Protein AF-A0A9D1N404-F1 (afdb_monomer)

Solvent-accessible surface area (backbone atoms only — not comparable to full-atom values): 4646 Å² total; per-residue (Å²): 111,72,68,62,54,51,55,52,51,53,51,50,52,52,51,51,54,49,52,52,49,51,51,51,51,50,53,51,51,53,38,50,53,48,38,52,54,29,50,53,50,38,52,52,44,64,75,76,44,100,64,62,66,38,62,46,32,52,71,41,39,51,80,82,30,22,67,59,28,47,53,50,20,53,34,54,75,70,66,55,74,83,85,126

Foldseek 3Di:
DVVVVVVVVVVVVVVVVVVVVVVVVVVVVVLVVLLVQLVVQLVVCVVPPPDQSLVSLCVSQDDNCNVVSPVVSVCVVVVNDPDD

Structure (mmCIF, N/CA/C/O backbone):
data_AF-A0A9D1N404-F1
#
_entry.id   AF-A0A9D1N404-F1
#
loop_
_atom_site.group_PDB
_atom_site.id
_atom_site.type_symbol
_atom_site.label_atom_id
_atom_site.label_alt_id
_atom_site.label_comp_id
_atom_site.label_asym_id
_atom_site.label_entity_id
_atom_site.label_seq_id
_atom_site.pdbx_PDB_ins_code
_atom_site.Cartn_x
_atom_site.Cartn_y
_atom_site.Cartn_z
_atom_site.occupancy
_atom_site.B_iso_or_equiv
_atom_site.auth_seq_id
_atom_site.auth_comp_id
_atom_site.auth_asym_id
_atom_site.auth_atom_id
_atom_site.pdbx_PDB_model_num
ATOM 1 N N . MET A 1 1 ? 23.820 -3.434 -44.291 1.00 62.78 1 MET A N 1
ATOM 2 C CA . MET A 1 1 ? 22.428 -3.245 -43.819 1.00 62.78 1 MET A CA 1
ATOM 3 C C . MET A 1 1 ? 22.136 -3.976 -42.507 1.00 62.78 1 MET A C 1
ATOM 5 O O . MET A 1 1 ? 21.676 -3.325 -41.582 1.00 62.78 1 MET A O 1
ATOM 9 N N . LEU A 1 2 ? 22.489 -5.261 -42.360 1.00 72.62 2 LEU A N 1
ATOM 10 C CA . LEU A 1 2 ? 22.245 -6.051 -41.134 1.00 72.62 2 LEU A CA 1
ATOM 11 C C . LEU A 1 2 ? 22.786 -5.413 -39.831 1.00 72.62 2 LEU A C 1
ATOM 13 O O . LEU A 1 2 ? 22.098 -5.384 -38.816 1.00 72.62 2 LEU A O 1
ATOM 17 N N . ARG A 1 3 ? 23.999 -4.840 -39.872 1.00 70.25 3 ARG A N 1
ATOM 18 C CA . ARG A 1 3 ? 24.613 -4.146 -38.722 1.00 70.25 3 ARG A CA 1
ATOM 19 C C . ARG A 1 3 ? 23.824 -2.919 -38.255 1.00 70.25 3 ARG A C 1
ATOM 21 O O . ARG A 1 3 ? 23.678 -2.726 -37.057 1.00 70.25 3 ARG A O 1
ATOM 28 N N . ALA A 1 4 ? 23.305 -2.115 -39.183 1.00 74.12 4 ALA A N 1
ATOM 29 C CA . ALA A 1 4 ? 22.526 -0.925 -38.839 1.00 74.12 4 ALA A CA 1
ATOM 30 C C . ALA A 1 4 ? 21.205 -1.309 -38.154 1.00 74.12 4 ALA A C 1
ATOM 32 O O . ALA A 1 4 ? 20.833 -0.696 -37.161 1.00 74.12 4 ALA A O 1
ATOM 33 N N . PHE A 1 5 ? 20.568 -2.384 -38.629 1.00 79.12 5 PHE A N 1
ATOM 34 C CA . PHE A 1 5 ? 19.318 -2.905 -38.078 1.00 79.12 5 PHE A CA 1
ATOM 35 C C . PHE A 1 5 ? 19.476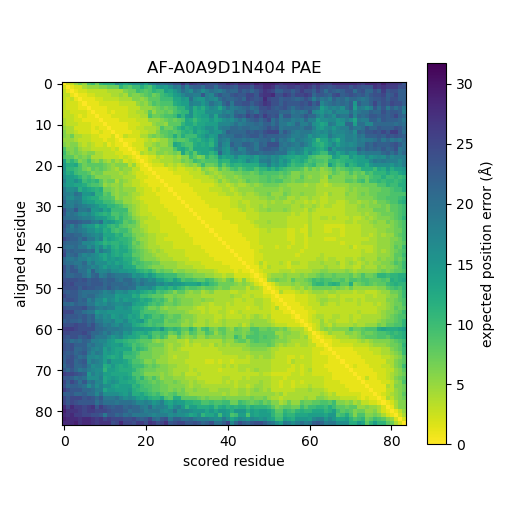 -3.423 -36.636 1.00 79.12 5 PHE A C 1
ATOM 37 O O . PHE A 1 5 ? 18.643 -3.146 -35.772 1.00 79.12 5 PHE A O 1
ATOM 44 N N . LEU A 1 6 ? 20.582 -4.121 -36.353 1.00 79.81 6 LEU A N 1
ATOM 45 C CA . LEU A 1 6 ? 20.926 -4.602 -35.009 1.00 79.81 6 LEU A CA 1
ATOM 46 C C . LEU A 1 6 ? 21.150 -3.457 -34.015 1.00 79.81 6 LEU A C 1
ATOM 48 O O . LEU A 1 6 ? 20.633 -3.505 -32.902 1.00 79.81 6 LEU A O 1
ATOM 52 N N . VAL A 1 7 ? 21.870 -2.409 -34.421 1.00 77.56 7 VAL A N 1
ATOM 53 C CA . VAL A 1 7 ? 22.117 -1.239 -33.562 1.00 77.56 7 VAL A CA 1
ATOM 54 C C . VAL A 1 7 ? 20.808 -0.523 -33.227 1.00 77.56 7 VAL A C 1
ATOM 56 O O . VAL A 1 7 ? 20.567 -0.203 -32.064 1.00 77.56 7 VAL A O 1
ATOM 59 N N . THR A 1 8 ? 19.919 -0.339 -34.207 1.00 77.81 8 THR A N 1
ATOM 60 C CA . THR A 1 8 ? 18.596 0.252 -33.959 1.00 77.81 8 THR A CA 1
ATOM 61 C C . THR A 1 8 ? 17.718 -0.610 -33.057 1.00 77.81 8 THR A C 1
ATOM 63 O O . THR A 1 8 ? 17.027 -0.060 -32.205 1.00 77.81 8 THR A O 1
ATOM 66 N N . ALA A 1 9 ? 17.762 -1.940 -33.186 1.00 77.06 9 ALA A N 1
ATOM 67 C CA . ALA A 1 9 ? 16.982 -2.844 -32.340 1.00 77.06 9 ALA A CA 1
ATOM 68 C C . ALA A 1 9 ? 17.445 -2.803 -30.874 1.00 77.06 9 ALA A C 1
ATOM 70 O O . ALA A 1 9 ? 16.618 -2.684 -29.973 1.00 77.06 9 ALA A O 1
ATOM 71 N N . VAL A 1 10 ? 18.761 -2.820 -30.630 1.00 81.12 10 VAL A N 1
ATOM 72 C CA . VAL A 1 10 ? 19.329 -2.699 -29.275 1.00 81.12 10 VAL A CA 1
ATOM 73 C C . VAL A 1 10 ? 18.987 -1.342 -28.659 1.00 81.12 10 VAL A C 1
ATOM 75 O O . VAL A 1 10 ? 18.587 -1.278 -27.497 1.00 81.12 10 VAL A O 1
ATOM 78 N N . PHE A 1 11 ? 19.079 -0.263 -29.443 1.00 81.12 11 PHE A N 1
ATOM 79 C CA . PHE A 1 11 ? 18.699 1.075 -28.995 1.00 81.12 11 PHE A CA 1
ATOM 80 C C . PHE A 1 11 ? 17.212 1.150 -28.613 1.00 81.12 11 PHE A C 1
ATOM 82 O O . PHE A 1 11 ? 16.879 1.625 -27.529 1.00 81.12 11 PHE A O 1
ATOM 89 N N . LEU A 1 12 ? 16.317 0.611 -29.450 1.00 80.62 12 LEU A N 1
ATOM 90 C CA . LEU A 1 12 ? 14.880 0.536 -29.167 1.00 80.62 12 LEU A CA 1
ATOM 91 C C . LEU A 1 12 ? 14.580 -0.285 -27.910 1.00 80.62 12 LEU A C 1
ATOM 93 O O . LEU A 1 12 ? 13.807 0.167 -27.069 1.00 80.62 12 LEU A O 1
ATOM 97 N N . CYS A 1 13 ? 15.219 -1.445 -27.736 1.00 78.88 13 CYS A N 1
ATOM 98 C CA . CYS A 1 13 ? 15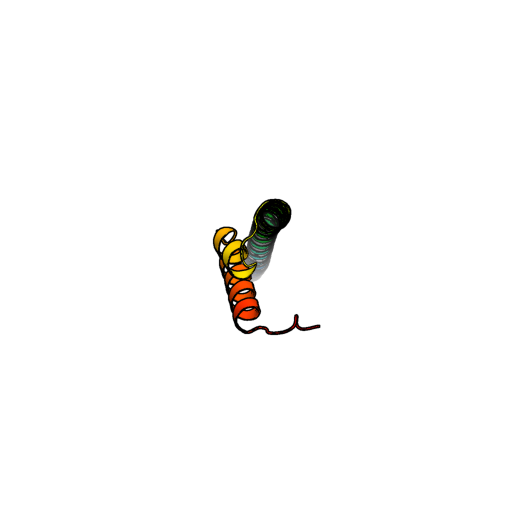.080 -2.241 -26.517 1.00 78.88 13 CYS A CA 1
ATOM 99 C C . CYS A 1 13 ? 15.532 -1.462 -25.276 1.00 78.88 13 CYS A C 1
ATOM 101 O O . CYS A 1 13 ? 14.822 -1.466 -24.274 1.00 78.88 13 CYS A O 1
ATOM 103 N N . GLY A 1 14 ? 16.659 -0.748 -25.343 1.00 73.19 14 GLY A N 1
ATOM 104 C CA . GLY A 1 14 ? 17.141 0.092 -24.243 1.00 73.19 14 GLY A CA 1
ATOM 105 C C . GLY A 1 14 ? 16.177 1.229 -23.888 1.00 73.19 14 GLY A C 1
ATOM 106 O O . GLY A 1 14 ? 15.881 1.444 -22.714 1.00 73.19 14 GLY A O 1
ATOM 107 N N . VAL A 1 15 ? 15.628 1.916 -24.894 1.00 75.44 15 VAL A N 1
ATOM 108 C CA . VAL A 1 15 ? 14.644 2.995 -24.700 1.00 75.44 15 VAL A CA 1
ATOM 109 C C . VAL A 1 15 ? 13.338 2.462 -24.109 1.00 75.44 15 VAL A C 1
ATOM 111 O O . VAL A 1 15 ? 12.794 3.068 -23.186 1.00 75.44 15 VAL A O 1
ATOM 114 N N . LEU A 1 16 ? 12.842 1.321 -24.595 1.00 75.50 16 LEU A N 1
ATOM 115 C CA . LEU A 1 16 ? 11.630 0.683 -24.074 1.00 75.50 16 LEU A CA 1
ATOM 116 C C . LEU A 1 16 ? 11.820 0.229 -22.620 1.00 75.50 16 LEU A C 1
ATOM 118 O O . LEU A 1 16 ? 10.996 0.557 -21.768 1.00 75.50 16 LEU A O 1
ATOM 122 N N . LEU A 1 17 ? 12.950 -0.414 -22.310 1.00 76.69 17 LEU A N 1
ATOM 123 C CA . LEU A 1 17 ? 13.309 -0.808 -20.944 1.00 76.69 17 LEU A CA 1
ATOM 124 C C . LEU A 1 17 ? 13.420 0.401 -20.005 1.00 76.69 17 LEU A C 1
ATOM 126 O O . LEU A 1 17 ? 12.918 0.354 -18.879 1.00 76.69 17 LEU A O 1
ATOM 130 N N . GLY A 1 18 ? 14.035 1.493 -20.469 1.00 74.12 18 GLY A N 1
ATOM 131 C CA . GLY A 1 18 ? 14.134 2.747 -19.723 1.00 74.12 18 GLY A CA 1
ATOM 132 C C . GLY A 1 18 ? 12.767 3.379 -19.459 1.00 74.12 18 GLY A C 1
ATOM 133 O O . GLY A 1 18 ? 12.469 3.763 -18.328 1.00 74.12 18 GLY A O 1
ATOM 134 N N . ARG A 1 19 ? 11.892 3.412 -20.469 1.00 77.69 19 ARG A N 1
ATOM 135 C CA . ARG A 1 19 ? 10.522 3.933 -20.351 1.00 77.69 19 ARG A CA 1
ATOM 136 C C . ARG A 1 19 ? 9.679 3.110 -19.377 1.00 77.69 19 ARG A C 1
ATOM 138 O O . ARG A 1 19 ? 8.945 3.683 -18.572 1.00 77.69 19 ARG A O 1
ATOM 145 N N . ASP A 1 20 ? 9.809 1.787 -19.403 1.00 81.25 20 ASP A N 1
ATOM 146 C CA . ASP A 1 20 ? 9.122 0.898 -18.463 1.00 81.25 20 ASP A CA 1
ATOM 147 C C . ASP A 1 20 ? 9.665 1.037 -17.039 1.00 81.25 20 ASP A C 1
ATOM 149 O O . ASP A 1 20 ? 8.906 0.984 -16.069 1.00 81.25 20 ASP A O 1
ATOM 153 N N . ALA A 1 21 ? 10.974 1.242 -16.876 1.00 79.75 21 ALA A N 1
ATOM 154 C CA . ALA A 1 21 ? 11.567 1.557 -15.580 1.00 79.75 21 ALA A CA 1
ATOM 155 C C . ALA A 1 21 ? 11.042 2.894 -15.031 1.00 79.75 21 ALA A C 1
ATOM 157 O O . ALA A 1 21 ? 10.585 2.948 -13.891 1.00 79.75 21 ALA A O 1
ATOM 158 N N . GLU A 1 22 ? 11.014 3.949 -15.846 1.00 84.69 22 GLU A N 1
ATOM 159 C CA . GLU A 1 22 ? 10.501 5.263 -15.451 1.00 84.69 22 GLU A CA 1
ATOM 160 C C . GLU A 1 22 ? 8.999 5.220 -15.129 1.00 84.69 22 GLU A C 1
ATOM 162 O O . GLU A 1 22 ? 8.537 5.841 -14.171 1.00 84.69 22 GLU A O 1
ATOM 167 N N . ARG A 1 23 ? 8.215 4.454 -15.898 1.00 84.62 23 ARG A N 1
ATOM 168 C CA . ARG A 1 23 ? 6.788 4.240 -15.628 1.00 84.62 23 ARG A CA 1
ATOM 169 C C . ARG A 1 23 ? 6.575 3.514 -14.301 1.00 84.62 23 ARG A C 1
ATOM 171 O O . ARG A 1 23 ? 5.743 3.950 -13.509 1.00 84.62 23 ARG A O 1
ATOM 178 N N . ARG A 1 24 ? 7.358 2.465 -14.024 1.00 83.06 24 ARG A N 1
ATOM 179 C CA . ARG A 1 24 ? 7.324 1.743 -12.740 1.00 83.06 24 ARG A CA 1
ATOM 180 C C . ARG A 1 24 ? 7.733 2.634 -11.570 1.00 83.06 24 ARG A C 1
ATOM 182 O O . ARG A 1 24 ? 7.101 2.574 -10.520 1.00 83.06 24 ARG A O 1
ATOM 189 N N . LEU A 1 25 ? 8.753 3.474 -11.736 1.00 85.75 25 LEU A N 1
ATOM 190 C CA . LEU A 1 25 ? 9.182 4.419 -10.701 1.00 85.75 25 LEU A CA 1
ATOM 191 C C . LEU A 1 25 ? 8.114 5.477 -10.416 1.00 85.75 25 LEU A C 1
ATOM 193 O O . LEU A 1 25 ? 7.832 5.744 -9.251 1.00 85.75 25 LEU A O 1
ATOM 197 N N . ARG A 1 26 ? 7.473 6.025 -11.456 1.00 86.31 26 ARG A N 1
ATOM 198 C CA . ARG A 1 26 ? 6.339 6.949 -11.299 1.00 86.31 26 ARG A CA 1
ATOM 199 C C . ARG A 1 26 ? 5.180 6.296 -10.553 1.00 86.31 26 ARG A C 1
ATOM 201 O O . ARG A 1 26 ? 4.753 6.832 -9.541 1.00 86.31 26 ARG A O 1
ATOM 208 N N . GLN A 1 27 ? 4.767 5.096 -10.963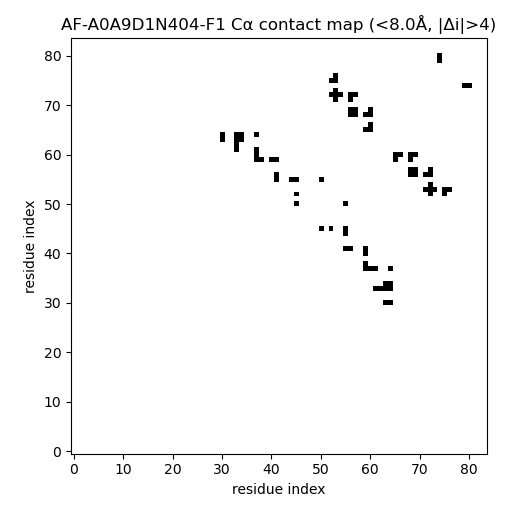 1.00 83.94 27 GLN A N 1
ATOM 209 C CA . GLN A 1 27 ? 3.720 4.339 -10.266 1.00 83.94 27 GLN A CA 1
ATOM 210 C C . GLN A 1 27 ? 4.063 4.085 -8.793 1.00 83.94 27 GLN A C 1
ATOM 212 O O . GLN A 1 27 ? 3.211 4.260 -7.928 1.00 83.94 27 GLN A O 1
ATOM 217 N N . ARG A 1 28 ? 5.313 3.711 -8.487 1.00 83.81 28 ARG A N 1
ATOM 218 C CA . ARG A 1 28 ? 5.769 3.525 -7.099 1.00 83.81 28 ARG A CA 1
ATOM 219 C C . ARG A 1 28 ? 5.729 4.824 -6.302 1.00 83.81 28 ARG A C 1
ATOM 221 O O . ARG A 1 28 ? 5.292 4.811 -5.159 1.00 83.81 28 ARG A O 1
ATOM 228 N N . ARG A 1 29 ? 6.180 5.934 -6.888 1.00 85.50 29 ARG A N 1
ATOM 229 C CA . ARG A 1 29 ? 6.152 7.252 -6.243 1.00 85.50 29 ARG A CA 1
ATOM 230 C C . ARG A 1 29 ? 4.721 7.685 -5.935 1.00 85.50 29 ARG A C 1
ATOM 232 O O . ARG A 1 29 ? 4.461 8.144 -4.830 1.00 85.50 29 ARG A O 1
ATOM 239 N N . ASP A 1 30 ? 3.818 7.526 -6.893 1.00 86.88 30 ASP A N 1
ATOM 240 C CA . ASP A 1 30 ? 2.424 7.934 -6.737 1.00 86.88 30 ASP A CA 1
ATOM 241 C C . ASP A 1 30 ? 1.727 7.055 -5.677 1.00 86.88 30 ASP A C 1
ATOM 243 O O . ASP A 1 30 ? 1.070 7.581 -4.781 1.00 86.88 30 ASP A O 1
ATOM 247 N N . LEU A 1 31 ? 1.998 5.741 -5.665 1.00 84.75 31 LEU A N 1
ATOM 248 C CA . LEU A 1 31 ? 1.541 4.830 -4.607 1.00 84.75 31 LEU A CA 1
ATOM 249 C C . LEU A 1 31 ? 2.073 5.235 -3.224 1.00 84.75 31 LEU A C 1
ATOM 251 O O . LEU A 1 31 ? 1.314 5.263 -2.258 1.00 84.75 31 LEU A O 1
ATOM 255 N N . LEU A 1 32 ? 3.361 5.580 -3.109 1.00 85.56 32 LEU A N 1
ATOM 256 C CA . LEU A 1 32 ? 3.944 6.050 -1.848 1.00 85.56 32 LEU A CA 1
ATOM 257 C C . LEU A 1 32 ? 3.301 7.357 -1.374 1.00 85.56 32 LEU A C 1
ATOM 259 O O . LEU A 1 32 ? 3.033 7.505 -0.184 1.00 85.56 32 LEU A O 1
ATOM 263 N N . ALA A 1 33 ? 3.028 8.293 -2.284 1.00 87.44 33 ALA A N 1
ATOM 264 C CA . ALA A 1 33 ? 2.360 9.546 -1.949 1.00 87.44 33 ALA A CA 1
ATOM 265 C C . ALA A 1 33 ? 0.939 9.306 -1.413 1.00 87.44 33 ALA A C 1
ATOM 267 O O . ALA A 1 33 ? 0.563 9.876 -0.385 1.00 87.44 33 ALA A O 1
ATOM 268 N N . GLU A 1 34 ? 0.174 8.421 -2.057 1.00 86.81 34 GLU A N 1
ATOM 269 C CA . GLU A 1 34 ? -1.154 8.021 -1.587 1.00 86.81 34 GLU A CA 1
ATOM 270 C C . GLU A 1 34 ? -1.098 7.326 -0.222 1.00 86.81 34 GLU A C 1
ATOM 272 O O . GLU A 1 34 ? -1.912 7.624 0.656 1.00 86.81 34 GLU A O 1
ATOM 277 N N . LEU A 1 35 ? -0.106 6.459 -0.006 1.00 85.81 35 LEU A N 1
ATOM 278 C CA . LEU A 1 35 ? 0.078 5.746 1.255 1.00 85.81 35 LEU A CA 1
ATOM 279 C C . LEU A 1 35 ? 0.435 6.709 2.397 1.00 85.81 35 LEU A C 1
ATOM 281 O O . LEU A 1 35 ? -0.169 6.640 3.465 1.00 85.81 35 LEU A O 1
ATOM 285 N N . ILE A 1 36 ? 1.325 7.676 2.158 1.00 88.19 36 ILE A N 1
ATOM 286 C CA . ILE A 1 36 ? 1.644 8.7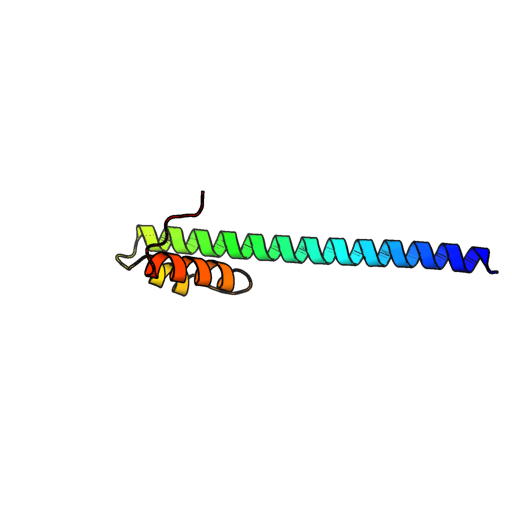41 3.124 1.00 88.19 36 ILE A CA 1
ATOM 287 C C . ILE A 1 36 ? 0.389 9.553 3.470 1.00 88.19 36 ILE A C 1
ATOM 289 O O . ILE A 1 36 ? 0.140 9.843 4.642 1.00 88.19 36 ILE A O 1
ATOM 293 N N . ALA A 1 37 ? -0.420 9.920 2.473 1.00 88.81 37 ALA A N 1
ATOM 294 C CA . ALA A 1 37 ? -1.647 10.679 2.697 1.00 88.81 37 ALA A CA 1
ATOM 295 C C . ALA A 1 37 ? -2.703 9.879 3.480 1.00 88.81 37 ALA A C 1
ATOM 297 O O . ALA A 1 37 ? -3.405 10.440 4.323 1.00 88.81 37 ALA A O 1
ATOM 298 N N . ALA A 1 38 ? -2.830 8.577 3.217 1.00 85.69 38 ALA A N 1
ATOM 299 C CA . ALA A 1 38 ? -3.728 7.689 3.951 1.00 85.69 38 ALA A CA 1
ATOM 300 C C . ALA A 1 38 ? -3.272 7.493 5.407 1.00 85.69 38 ALA A C 1
ATOM 302 O O . ALA A 1 38 ? -4.091 7.593 6.317 1.00 85.69 38 ALA A O 1
ATOM 303 N N . VAL A 1 39 ? -1.967 7.320 5.650 1.00 87.81 39 VAL A N 1
ATOM 304 C CA . VAL A 1 39 ? -1.407 7.211 7.009 1.00 87.81 39 VAL A CA 1
ATOM 305 C C . VAL A 1 39 ? -1.607 8.505 7.797 1.00 87.81 39 VAL A C 1
ATOM 307 O O . VAL A 1 39 ? -2.035 8.454 8.945 1.00 87.81 39 VAL A O 1
ATOM 310 N N . LYS A 1 40 ? -1.368 9.676 7.194 1.00 88.56 40 LYS A N 1
ATOM 311 C CA . LYS A 1 40 ? -1.619 10.968 7.860 1.00 88.56 40 LYS A CA 1
ATOM 312 C C . LYS A 1 40 ? -3.082 11.140 8.267 1.00 88.56 40 LYS A C 1
ATOM 314 O O . LYS A 1 40 ? -3.349 11.602 9.373 1.00 88.56 40 LYS A O 1
ATOM 319 N N . ARG A 1 41 ? -4.019 10.750 7.396 1.00 87.12 41 ARG A N 1
ATOM 320 C CA . ARG A 1 41 ? -5.453 10.744 7.721 1.00 87.12 41 ARG A CA 1
ATOM 321 C C . ARG A 1 41 ? -5.753 9.790 8.871 1.00 87.12 41 ARG A C 1
ATOM 323 O O . ARG A 1 41 ? -6.417 10.194 9.817 1.00 87.12 41 ARG A O 1
ATOM 330 N N . LEU A 1 42 ? -5.210 8.572 8.834 1.00 86.44 42 LEU A N 1
ATOM 331 C CA . LEU A 1 42 ? -5.393 7.600 9.910 1.00 86.44 42 LEU A CA 1
ATOM 332 C C . LEU A 1 42 ? -4.878 8.133 11.252 1.00 86.44 42 LEU A C 1
ATOM 334 O O . LEU A 1 42 ? -5.588 8.021 12.244 1.00 86.44 42 LEU A O 1
ATOM 338 N N . LEU A 1 43 ? -3.692 8.749 11.277 1.00 87.12 43 LEU A N 1
ATOM 339 C CA . LEU A 1 43 ? -3.125 9.355 12.484 1.00 87.12 43 LEU A CA 1
ATOM 340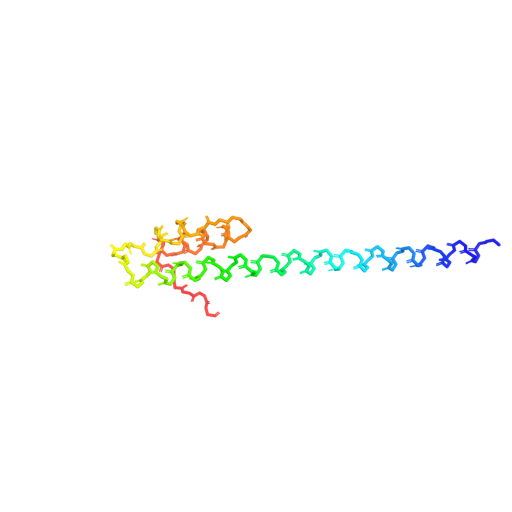 C C . LEU A 1 43 ? -4.021 10.464 13.044 1.00 87.12 43 LEU A C 1
ATOM 342 O O . LEU A 1 43 ? -4.290 10.464 14.241 1.00 87.12 43 LEU A O 1
ATOM 346 N N . MET A 1 44 ? -4.541 11.354 12.190 1.00 88.31 44 MET A N 1
ATOM 347 C CA . MET A 1 44 ? -5.527 12.345 12.635 1.00 88.31 44 MET A CA 1
ATOM 348 C C . MET A 1 44 ? -6.769 11.668 13.214 1.00 88.31 44 MET A C 1
ATOM 350 O O . MET A 1 44 ? -7.205 12.006 14.308 1.00 88.31 44 MET A O 1
ATOM 354 N N . HIS A 1 45 ? -7.340 10.681 12.524 1.00 87.06 45 HIS A N 1
ATOM 355 C CA . HIS A 1 45 ? -8.514 9.990 13.044 1.00 87.06 45 HIS A CA 1
ATOM 356 C C . HIS A 1 45 ? -8.209 9.307 14.387 1.00 87.06 45 HIS A C 1
ATOM 358 O O . HIS A 1 45 ? -9.051 9.354 15.273 1.00 87.06 45 HIS A O 1
ATOM 364 N N . MET A 1 46 ? -7.022 8.719 14.578 1.00 86.19 46 MET A N 1
ATOM 365 C CA . MET A 1 46 ? -6.604 8.122 15.859 1.00 86.19 46 MET A CA 1
ATOM 366 C C . MET A 1 46 ? -6.531 9.134 16.999 1.00 86.19 46 MET A C 1
ATOM 368 O O . MET A 1 46 ? -6.820 8.785 18.140 1.00 86.19 46 MET A O 1
ATOM 372 N N . GLU A 1 47 ? -6.147 10.369 16.695 1.00 87.50 47 GLU A N 1
ATOM 373 C CA . GLU A 1 47 ? -6.048 11.443 17.677 1.00 87.50 47 GLU A CA 1
ATOM 374 C C . GLU A 1 47 ? -7.431 11.977 18.088 1.00 87.50 47 GLU A C 1
ATOM 376 O O . GLU A 1 47 ? -7.658 12.259 19.265 1.00 87.50 47 GLU A O 1
ATOM 381 N N . TYR A 1 48 ? -8.375 12.071 17.144 1.00 85.06 48 TYR A N 1
ATOM 382 C CA . TYR A 1 48 ? -9.649 12.770 17.364 1.00 85.06 48 TYR A CA 1
ATOM 383 C C . TYR A 1 48 ? -10.890 11.867 17.457 1.00 85.06 48 TYR A C 1
ATOM 385 O O . TYR A 1 48 ? -11.910 12.291 18.003 1.00 85.06 48 TYR A O 1
ATOM 393 N N . GLU A 1 49 ? -10.856 10.628 16.960 1.00 84.25 49 GLU A N 1
ATOM 394 C CA . GLU A 1 49 ? -12.015 9.728 16.938 1.00 84.25 49 GLU A CA 1
ATOM 395 C C . GLU A 1 49 ? -11.887 8.567 17.927 1.00 84.25 49 GLU A C 1
ATOM 397 O O . GLU A 1 49 ? -10.925 7.806 17.931 1.00 84.25 49 GLU A O 1
ATOM 402 N N . ARG A 1 50 ? -12.949 8.333 18.707 1.00 80.25 50 ARG A N 1
ATOM 403 C CA . ARG A 1 50 ? -13.096 7.129 19.540 1.00 80.25 50 ARG A CA 1
ATOM 404 C C . ARG A 1 50 ? -13.751 5.997 18.753 1.00 80.25 50 ARG A C 1
ATOM 406 O O . ARG A 1 50 ? -14.855 5.562 19.079 1.00 80.25 50 ARG A O 1
ATOM 413 N N . ARG A 1 51 ? -13.108 5.554 17.674 1.00 83.44 51 ARG A N 1
ATOM 414 C CA . ARG A 1 51 ? -13.581 4.423 16.862 1.00 83.44 51 ARG A CA 1
ATOM 415 C C . ARG A 1 51 ? -12.564 3.280 16.867 1.00 83.44 51 ARG A C 1
ATOM 417 O O . ARG A 1 51 ? -11.390 3.505 17.142 1.00 83.44 51 ARG A O 1
ATOM 424 N N . PRO A 1 52 ? -12.995 2.040 16.577 1.00 84.38 52 PRO A N 1
ATOM 425 C CA . PRO A 1 52 ? -12.069 0.931 16.395 1.00 84.38 52 PRO A CA 1
ATOM 426 C C . PRO A 1 52 ? -11.119 1.198 15.222 1.00 84.38 52 PRO A C 1
ATOM 428 O O . PRO A 1 52 ? -11.571 1.571 14.135 1.00 84.38 52 PRO A O 1
ATOM 431 N N . LEU A 1 53 ? -9.826 0.931 15.424 1.00 83.12 53 LEU A N 1
ATOM 432 C CA . LEU A 1 53 ? -8.764 1.189 14.445 1.00 83.12 53 LEU A CA 1
ATOM 433 C C . LEU 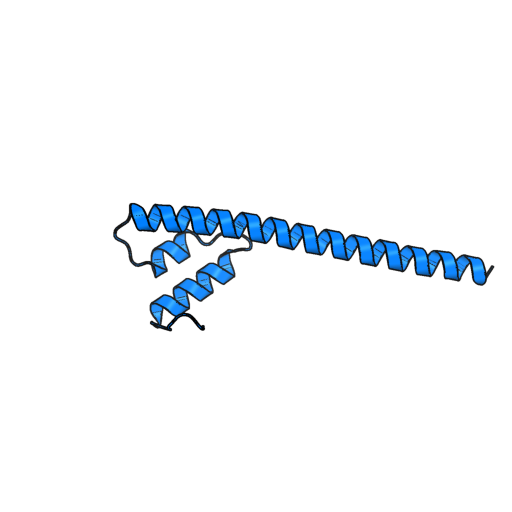A 1 53 ? -9.037 0.532 13.081 1.00 83.12 53 LEU A C 1
ATOM 435 O O . LEU A 1 53 ? -8.804 1.148 12.045 1.00 83.12 53 LEU A O 1
ATOM 439 N N . ALA A 1 54 ? -9.616 -0.673 13.074 1.00 82.25 54 ALA A N 1
ATOM 440 C CA . ALA A 1 54 ? -9.989 -1.383 11.849 1.00 82.25 54 ALA A CA 1
ATOM 441 C C . ALA A 1 54 ? -10.994 -0.595 10.986 1.00 82.25 54 ALA A C 1
ATOM 443 O O . ALA A 1 54 ? -10.831 -0.489 9.770 1.00 82.25 54 ALA A O 1
ATOM 444 N N . ARG A 1 55 ? -11.996 0.044 11.609 1.00 83.12 55 ARG A N 1
ATOM 445 C CA . ARG A 1 55 ? -12.978 0.870 10.886 1.00 83.12 55 ARG A CA 1
ATOM 446 C C . ARG A 1 55 ? -12.361 2.151 10.338 1.00 83.12 55 ARG A C 1
ATOM 448 O O . ARG A 1 55 ? -12.750 2.613 9.270 1.00 83.12 55 ARG A O 1
ATOM 455 N N . MET A 1 56 ? -11.398 2.718 11.055 1.00 84.19 56 MET A N 1
ATOM 456 C CA . MET A 1 56 ? -10.703 3.938 10.643 1.00 84.19 56 MET A CA 1
ATOM 457 C C . MET A 1 56 ? -9.742 3.654 9.489 1.00 84.19 56 MET A C 1
ATOM 459 O O . MET A 1 56 ? -9.695 4.419 8.529 1.00 84.19 56 MET A O 1
ATOM 463 N N . ALA A 1 57 ? -9.047 2.514 9.531 1.00 82.62 57 ALA A 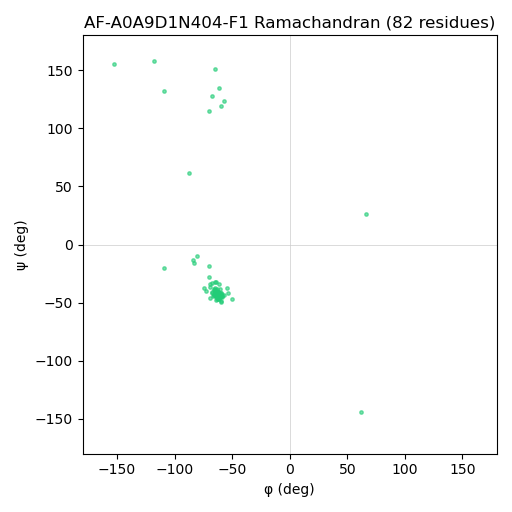N 1
ATOM 464 C CA . ALA A 1 57 ? -8.226 2.029 8.429 1.00 82.62 57 ALA A CA 1
ATOM 465 C C . ALA A 1 57 ? -9.053 1.833 7.149 1.00 82.62 57 ALA A C 1
ATOM 467 O O . ALA A 1 57 ? -8.644 2.297 6.086 1.00 82.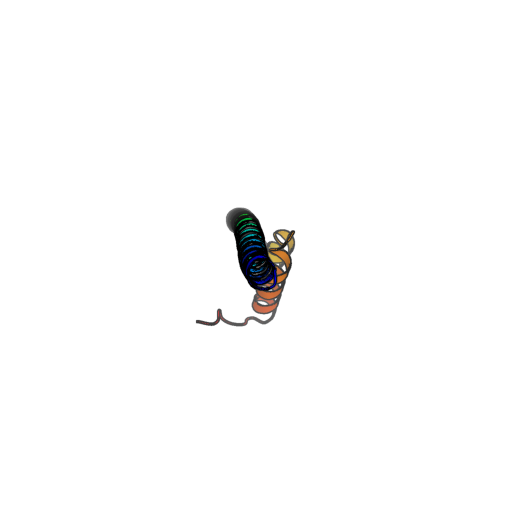62 57 ALA A O 1
ATOM 468 N N . ALA A 1 58 ? -10.244 1.236 7.258 1.00 79.06 58 ALA A N 1
ATOM 469 C CA . ALA A 1 58 ? -11.163 1.083 6.131 1.00 79.06 58 ALA A CA 1
ATOM 470 C C . ALA A 1 58 ? -11.653 2.435 5.574 1.00 79.06 58 ALA A C 1
ATOM 472 O O . ALA A 1 58 ? -11.739 2.601 4.362 1.00 79.06 58 ALA A O 1
ATOM 473 N N . ALA A 1 59 ? -11.921 3.423 6.434 1.00 81.06 59 ALA A N 1
ATOM 474 C CA . ALA A 1 59 ? -12.336 4.764 6.007 1.00 81.06 59 ALA A CA 1
ATOM 475 C C . ALA A 1 59 ? -11.207 5.565 5.327 1.00 81.06 59 ALA A C 1
ATOM 477 O O . ALA A 1 59 ? -11.471 6.424 4.487 1.00 81.06 59 ALA A O 1
ATOM 478 N N . CYS A 1 60 ? -9.948 5.282 5.671 1.00 76.88 60 CYS A N 1
ATOM 479 C CA . CYS A 1 60 ? -8.773 5.913 5.063 1.00 76.88 60 CYS A CA 1
ATOM 480 C C . CYS A 1 60 ? -8.339 5.248 3.747 1.00 76.88 60 CYS A C 1
ATOM 482 O O . CYS A 1 60 ? -7.518 5.813 3.019 1.00 76.88 60 CYS A O 1
ATOM 484 N N . ALA A 1 61 ? -8.865 4.056 3.450 1.00 69.69 61 ALA A N 1
ATOM 485 C CA . ALA A 1 61 ? -8.521 3.275 2.274 1.00 69.69 61 ALA A CA 1
ATOM 486 C C . ALA A 1 61 ? -9.062 3.946 1.000 1.00 69.69 61 ALA A C 1
ATOM 488 O O . ALA A 1 61 ? -10.267 4.037 0.779 1.00 69.69 61 ALA A O 1
ATOM 489 N N . GLY A 1 62 ? -8.160 4.398 0.131 1.00 73.62 62 GLY A N 1
ATOM 490 C CA . GLY A 1 62 ? -8.499 4.934 -1.184 1.00 73.62 62 GLY A CA 1
ATOM 491 C C . GLY A 1 62 ? -7.352 4.747 -2.172 1.00 73.62 62 GLY A C 1
ATOM 492 O O . GLY A 1 62 ? -6.196 4.625 -1.764 1.00 73.62 62 GLY A O 1
ATOM 493 N N . GLY A 1 63 ? -7.678 4.705 -3.465 1.00 78.88 63 GLY A N 1
ATOM 494 C CA . GLY A 1 63 ? -6.684 4.593 -4.536 1.00 78.88 63 GLY A CA 1
ATOM 495 C C . GLY A 1 63 ? -5.855 3.305 -4.478 1.00 78.88 63 GLY A C 1
ATOM 496 O O . GLY A 1 63 ? -6.347 2.239 -4.109 1.00 78.88 63 GLY A O 1
ATOM 497 N N . ALA A 1 64 ? -4.578 3.409 -4.835 1.00 77.50 64 ALA A N 1
ATOM 498 C CA . ALA A 1 64 ? -3.612 2.315 -4.858 1.00 77.50 64 ALA A CA 1
ATOM 499 C C . ALA A 1 64 ? -3.211 1.821 -3.456 1.00 77.50 64 ALA A C 1
ATOM 501 O O . ALA A 1 64 ? -2.710 0.704 -3.323 1.00 77.50 64 ALA A O 1
ATOM 502 N N . ALA A 1 65 ? -3.450 2.614 -2.405 1.00 77.06 65 ALA A N 1
ATOM 503 C CA . ALA A 1 65 ? -3.196 2.221 -1.016 1.00 77.06 65 ALA A CA 1
ATOM 504 C C . ALA A 1 65 ? -4.343 1.397 -0.394 1.00 77.06 65 ALA A C 1
ATOM 506 O O . ALA A 1 65 ? -4.140 0.734 0.626 1.00 77.06 65 ALA A O 1
ATOM 507 N N . ALA A 1 66 ? -5.532 1.392 -1.009 1.00 82.62 66 ALA A N 1
ATOM 508 C CA . ALA A 1 66 ? -6.705 0.668 -0.519 1.00 82.62 66 ALA A CA 1
ATOM 509 C C . ALA A 1 66 ? -6.466 -0.819 -0.169 1.00 82.62 66 ALA A C 1
ATOM 511 O O . ALA A 1 66 ? -6.868 -1.220 0.925 1.00 82.62 66 ALA A O 1
ATOM 512 N N . PRO A 1 67 ? -5.792 -1.646 -1.001 1.00 83.31 67 PRO A N 1
ATOM 513 C CA . PRO A 1 67 ? -5.561 -3.053 -0.660 1.00 83.31 67 PRO A CA 1
ATOM 514 C C . PRO A 1 67 ? -4.681 -3.233 0.586 1.00 83.31 67 PRO A C 1
ATOM 516 O O . PRO A 1 67 ? -4.901 -4.164 1.355 1.00 83.31 67 PRO A O 1
ATOM 519 N N . VAL A 1 68 ? -3.727 -2.327 0.825 1.00 84.38 68 VAL A N 1
ATOM 520 C CA . VAL A 1 68 ? -2.842 -2.377 2.001 1.00 84.38 68 VAL A CA 1
ATOM 521 C C . VAL A 1 68 ? -3.627 -2.070 3.275 1.00 84.38 68 VAL A C 1
ATOM 523 O O . VAL A 1 68 ? -3.528 -2.804 4.255 1.00 84.38 68 VAL A O 1
ATOM 526 N N . PHE A 1 69 ? -4.457 -1.025 3.250 1.00 83.69 69 PHE A N 1
ATOM 527 C CA . PHE A 1 69 ? -5.311 -0.671 4.387 1.00 83.69 69 PHE A CA 1
ATOM 528 C C . PHE A 1 69 ? -6.411 -1.709 4.640 1.00 83.69 69 PHE A C 1
ATOM 530 O O . PHE A 1 69 ? -6.752 -1.958 5.794 1.00 83.69 69 PHE A O 1
ATOM 537 N N . GLY A 1 70 ? -6.923 -2.356 3.588 1.00 83.25 70 GLY A N 1
ATOM 538 C CA . GLY A 1 70 ? -7.854 -3.478 3.707 1.00 83.25 70 GLY A CA 1
ATOM 539 C C . GLY A 1 70 ? -7.222 -4.689 4.396 1.00 83.25 70 GLY A C 1
ATOM 540 O O . GLY A 1 70 ? -7.798 -5.224 5.341 1.00 83.25 70 GLY A O 1
ATOM 541 N N . ALA A 1 71 ? -6.012 -5.081 3.983 1.00 84.75 71 ALA A N 1
ATOM 542 C CA . ALA A 1 71 ? -5.258 -6.151 4.639 1.00 84.75 71 ALA A CA 1
ATOM 543 C C . ALA A 1 71 ? -4.937 -5.816 6.104 1.00 84.75 71 ALA A C 1
ATOM 545 O O . ALA A 1 71 ? -5.105 -6.661 6.979 1.00 84.75 71 ALA A O 1
ATOM 546 N N . PHE A 1 72 ? -4.545 -4.570 6.384 1.00 84.00 72 PHE A N 1
ATOM 547 C CA . PHE A 1 72 ? -4.301 -4.097 7.745 1.00 84.00 72 PHE A CA 1
ATOM 548 C C . PHE A 1 72 ? -5.566 -4.151 8.614 1.00 84.00 72 PHE A C 1
ATOM 550 O O . PHE A 1 72 ? -5.528 -4.682 9.720 1.00 84.00 72 PHE A O 1
ATOM 557 N N . GLY A 1 73 ? -6.703 -3.664 8.108 1.00 85.44 73 GLY A N 1
ATOM 558 C CA . GLY A 1 73 ? -7.987 -3.752 8.806 1.00 85.44 73 GLY A CA 1
ATOM 559 C C . GLY A 1 73 ? -8.393 -5.197 9.105 1.00 85.44 73 GLY A C 1
ATOM 560 O O . GLY A 1 73 ? -8.778 -5.499 10.230 1.00 85.44 73 GLY A O 1
ATOM 561 N N . ALA A 1 74 ? -8.225 -6.103 8.137 1.00 85.19 74 ALA A N 1
ATOM 562 C CA . ALA A 1 74 ? -8.520 -7.524 8.314 1.00 85.19 74 ALA A CA 1
ATOM 563 C C . ALA A 1 74 ? -7.603 -8.197 9.353 1.00 85.19 74 ALA A C 1
ATOM 565 O O . ALA A 1 74 ? -8.074 -9.013 10.143 1.00 85.19 74 ALA A O 1
ATOM 566 N N . ALA A 1 75 ? -6.313 -7.850 9.384 1.00 84.81 75 ALA A N 1
ATOM 567 C CA . ALA A 1 75 ? -5.379 -8.342 10.399 1.00 84.81 75 ALA A CA 1
ATOM 568 C C . ALA A 1 75 ? -5.770 -7.855 11.806 1.00 84.81 75 ALA A C 1
ATOM 570 O O . ALA A 1 75 ? -5.783 -8.638 12.756 1.00 84.81 75 ALA A O 1
ATOM 571 N N . LEU A 1 76 ? -6.177 -6.584 11.930 1.00 84.44 76 LEU A N 1
ATOM 572 C CA . LEU A 1 76 ? -6.672 -6.019 13.187 1.00 84.44 76 LEU A CA 1
ATOM 573 C C . LEU A 1 76 ? -7.944 -6.714 13.685 1.00 84.44 76 LEU A C 1
ATOM 575 O O . LEU A 1 76 ? -8.054 -6.989 14.876 1.00 84.44 76 LEU A O 1
ATOM 579 N N . GLU A 1 77 ? -8.895 -7.011 12.797 1.00 86.19 77 GLU A N 1
ATOM 580 C CA . GLU A 1 77 ? -10.130 -7.722 13.161 1.00 86.19 77 GLU A CA 1
ATOM 581 C C . GLU A 1 77 ? -9.865 -9.152 13.642 1.00 86.19 77 GLU A C 1
ATOM 583 O O . GLU A 1 77 ? -10.566 -9.649 14.522 1.00 86.19 77 GLU A O 1
ATOM 588 N N . LYS A 1 78 ? -8.828 -9.799 13.105 1.00 86.88 78 LYS A N 1
ATOM 589 C CA . LYS A 1 78 ? -8.387 -11.129 13.537 1.00 86.88 78 LYS A CA 1
ATOM 590 C C . LYS A 1 78 ? -7.520 -11.112 14.798 1.00 86.88 78 LYS A C 1
ATOM 592 O O . LYS A 1 78 ? -7.244 -12.178 15.342 1.00 86.88 78 LYS A O 1
ATOM 597 N N . GLY A 1 79 ? -7.078 -9.938 15.254 1.00 82.44 79 GLY A N 1
ATOM 598 C CA . GLY A 1 79 ? -6.118 -9.815 16.351 1.00 82.44 79 GLY A CA 1
ATOM 599 C C . GLY A 1 79 ? -4.732 -10.367 16.005 1.00 82.44 79 GLY A C 1
ATOM 600 O O . GLY A 1 79 ? -4.008 -10.801 16.900 1.00 82.44 79 GLY A O 1
ATOM 601 N N . GLU A 1 80 ? -4.366 -10.387 14.720 1.00 79.62 80 GLU A N 1
ATOM 602 C CA . GLU A 1 80 ? -3.044 -10.835 14.284 1.00 79.62 80 GLU A CA 1
ATOM 603 C C . GLU A 1 80 ? -1.981 -9.830 14.769 1.00 79.62 80 GLU A C 1
ATOM 605 O O . GLU A 1 80 ? -2.127 -8.621 14.546 1.00 79.62 80 GLU A O 1
ATOM 610 N N . PRO A 1 81 ? -0.912 -10.284 15.449 1.00 70.69 81 PRO A N 1
ATOM 611 C CA . PRO A 1 81 ? 0.182 -9.398 15.815 1.00 70.69 81 PRO A CA 1
ATOM 612 C C . PRO A 1 81 ? 0.893 -8.896 14.547 1.00 70.69 81 PRO A C 1
ATOM 614 O O . PRO A 1 81 ? 0.929 -9.613 13.542 1.00 70.69 81 PRO A O 1
ATOM 617 N N . PRO A 1 82 ? 1.488 -7.688 14.571 1.00 63.66 82 PRO A N 1
ATOM 618 C CA . PRO A 1 82 ? 2.295 -7.220 13.452 1.00 63.66 82 PRO A CA 1
ATOM 619 C C . PRO A 1 82 ? 3.420 -8.228 13.193 1.00 63.66 82 PRO A C 1
ATOM 621 O O . PRO A 1 82 ? 4.181 -8.555 14.106 1.00 63.66 82 PRO A O 1
ATOM 624 N N . ALA A 1 83 ? 3.495 -8.745 11.964 1.00 64.88 83 ALA A N 1
ATOM 625 C CA . ALA A 1 83 ? 4.604 -9.592 11.547 1.00 64.88 83 ALA A CA 1
ATOM 626 C C . ALA A 1 83 ? 5.905 -8.781 11.682 1.00 64.88 83 ALA A C 1
ATOM 628 O O . ALA A 1 83 ? 6.009 -7.697 11.104 1.00 64.88 83 ALA A O 1
ATOM 629 N N . ALA A 1 84 ? 6.817 -9.278 12.521 1.00 47.16 84 ALA A N 1
ATOM 630 C CA . ALA A 1 84 ? 8.100 -8.653 12.840 1.00 47.16 84 ALA A CA 1
ATOM 631 C C . ALA A 1 84 ? 9.071 -8.661 11.652 1.00 47.16 84 ALA A C 1
ATOM 633 O O . ALA A 1 84 ? 9.022 -9.629 10.856 1.00 47.16 84 ALA A O 1
#

Organism: NCBI:txid2840672

Secondary structure (DSSP, 8-state):
-HHHHHHHHHHHHHHHHHHHHHHHHHHHHHHHHHHHHHHHHHHHHHHH--S-HHHHHHHH--GGGHHHHHHHHHHHHHTPPPP-

Mean predicted aligned error: 9.43 Å

pLDDT: mean 81.0, std 6.81, range [47.16, 88.81]

Sequence (84 aa):
MLRAFLVTAVFLCGVLLGRDAERRLRQRRDLLAELIAAVKRLLMHMEYERRPLARMAAACAGGAAAPVFGAFGAALEKGEPPAA

Radius of gyration: 21.32 Å; Cα contacts (8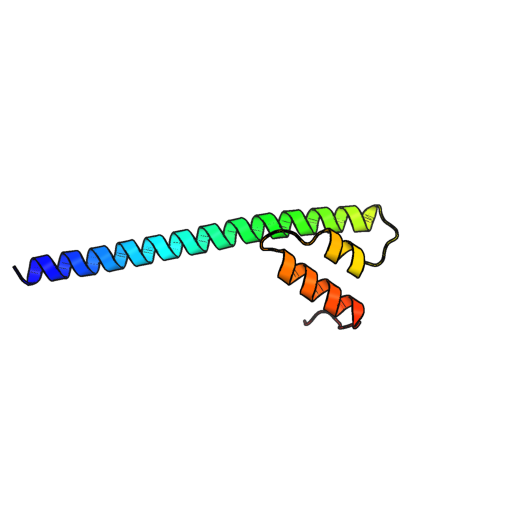 Å, |Δi|>4): 45; chains: 1; bounding box: 38×24×63 Å